Protein AF-A0A529GFY6-F1 (afdb_monomer_lite)

pLDDT: mean 94.03, std 6.91, range [67.94, 98.44]

Sequence (84 aa):
MPSTKQACDALVRRVGYDPGRTKEVARALTEADMLPSGSPGVSPQLTPQDVATLMLGVALDVPLRAVADTVSEYRALRRGGVPE

Secondary structure (DSSP, 8-state):
--BHHHHHHHHHHHH---HHHHHHHHHHHHHTTSSPPPBTTBPPBPPHHHHHHHHHHHH--S-GGGHHHHHHHHHHPPPTT---

Foldseek 3Di:
DDFLVRLLVCCCVPVVFDSVLLVLLSVLCVVVVNAPDADVVGTDDDDPVSSVLSNQLRPDPDPSNCSNVVSVVVVPDDDPPDDD

Radius of gyration: 13.48 Å; chains: 1; bounding box: 40×26×40 Å

Structure (mmCIF, N/CA/C/O backbone):
data_AF-A0A529GFY6-F1
#
_entry.id   AF-A0A529GFY6-F1
#
loop_
_atom_site.group_PDB
_atom_site.id
_atom_site.type_symbol
_atom_site.label_atom_id
_atom_site.label_alt_id
_atom_site.label_comp_id
_atom_site.label_asym_id
_atom_site.label_entity_id
_atom_site.label_seq_id
_atom_site.pdbx_PDB_ins_code
_atom_site.Cartn_x
_atom_site.Cartn_y
_atom_site.Cartn_z
_atom_site.occupancy
_atom_site.B_iso_or_equiv
_atom_site.auth_seq_id
_atom_site.auth_comp_id
_atom_site.auth_asym_id
_atom_site.auth_atom_id
_atom_site.pdbx_PDB_model_num
ATOM 1 N N . MET A 1 1 ? 3.528 14.070 8.554 1.00 81.12 1 MET A N 1
ATOM 2 C CA . MET A 1 1 ? 3.474 12.877 7.685 1.00 81.12 1 MET A CA 1
ATOM 3 C C . MET A 1 1 ? 2.145 12.161 7.898 1.00 81.12 1 MET A C 1
ATOM 5 O O . MET A 1 1 ? 1.648 12.253 9.017 1.00 81.12 1 MET A O 1
ATOM 9 N N . PRO A 1 2 ? 1.522 11.544 6.876 1.00 94.19 2 PRO A N 1
ATOM 10 C CA . PRO A 1 2 ? 0.209 10.919 7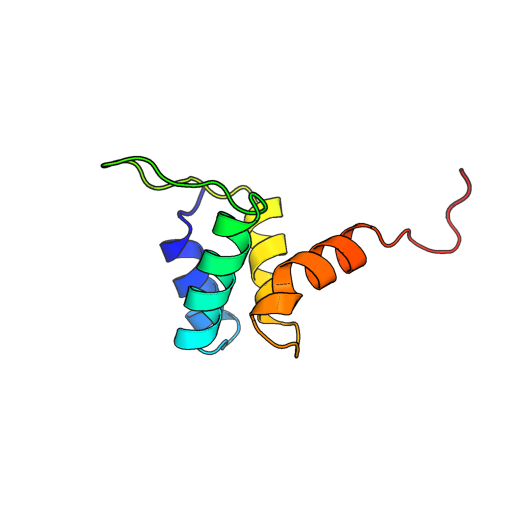.033 1.00 94.19 2 PRO A CA 1
ATOM 11 C C . PRO A 1 2 ? 0.291 9.627 7.850 1.00 94.19 2 PRO A C 1
ATOM 13 O O . PRO A 1 2 ? 1.312 8.943 7.837 1.00 94.19 2 PRO A O 1
ATOM 16 N N . SER A 1 3 ? -0.798 9.263 8.522 1.00 95.44 3 SER A N 1
ATOM 17 C CA . SER A 1 3 ? -0.964 7.902 9.036 1.00 95.44 3 SER A CA 1
ATOM 18 C C . SER A 1 3 ? -1.293 6.912 7.920 1.00 95.44 3 SER A C 1
ATOM 20 O O . SER A 1 3 ? -1.740 7.312 6.841 1.00 95.44 3 SER A O 1
ATOM 22 N N . THR A 1 4 ? -1.159 5.608 8.187 1.00 95.44 4 THR A N 1
ATOM 23 C CA . THR A 1 4 ? -1.557 4.555 7.234 1.00 95.44 4 THR A CA 1
ATOM 24 C C . THR A 1 4 ? -3.002 4.715 6.773 1.00 95.44 4 THR A C 1
ATOM 26 O O . THR A 1 4 ? -3.278 4.642 5.578 1.00 95.44 4 THR A O 1
ATOM 29 N N . LYS A 1 5 ? -3.922 5.037 7.694 1.00 95.19 5 LYS A N 1
ATOM 30 C CA . LYS A 1 5 ? -5.325 5.310 7.358 1.00 95.19 5 LYS A CA 1
ATOM 31 C C . LYS A 1 5 ? -5.462 6.511 6.420 1.00 95.19 5 LYS A C 1
ATOM 33 O O . LYS A 1 5 ? -6.110 6.401 5.388 1.00 95.19 5 LYS A O 1
ATOM 38 N N . GLN A 1 6 ? -4.820 7.635 6.746 1.00 97.25 6 GLN A N 1
ATOM 39 C CA . GLN A 1 6 ? -4.882 8.840 5.911 1.00 97.25 6 GLN A CA 1
ATOM 40 C C . GLN A 1 6 ? -4.312 8.601 4.508 1.00 97.25 6 GLN A C 1
ATOM 42 O O . GLN A 1 6 ? -4.837 9.147 3.538 1.00 97.25 6 GLN A O 1
ATOM 47 N N . ALA A 1 7 ? -3.258 7.790 4.388 1.00 97.50 7 ALA A N 1
ATOM 48 C CA . ALA A 1 7 ? -2.702 7.406 3.097 1.00 97.50 7 ALA A CA 1
ATOM 49 C C . ALA A 1 7 ? -3.660 6.502 2.305 1.00 97.50 7 ALA A C 1
ATOM 51 O O . ALA A 1 7 ? -3.903 6.784 1.133 1.00 97.50 7 ALA A O 1
ATOM 52 N N . CYS A 1 8 ? -4.265 5.490 2.939 1.00 97.75 8 CYS A N 1
ATOM 53 C CA . CYS A 1 8 ? -5.285 4.646 2.307 1.00 97.75 8 CYS A CA 1
ATOM 54 C C . CYS A 1 8 ? -6.464 5.486 1.791 1.00 97.75 8 CYS A C 1
ATOM 56 O O . CYS A 1 8 ? -6.805 5.412 0.612 1.00 97.75 8 CYS A O 1
ATOM 58 N N . ASP A 1 9 ? -7.026 6.352 2.641 1.00 98.19 9 ASP A N 1
ATOM 59 C CA . ASP A 1 9 ? -8.146 7.231 2.286 1.00 98.19 9 ASP A CA 1
ATOM 60 C C . ASP A 1 9 ? -7.775 8.172 1.124 1.00 98.19 9 ASP A C 1
ATOM 62 O O . ASP A 1 9 ? -8.580 8.440 0.228 1.00 98.19 9 ASP A O 1
ATOM 66 N N . ALA A 1 10 ? -6.535 8.675 1.108 1.00 98.12 10 ALA A N 1
ATOM 67 C CA . ALA A 1 10 ? -6.044 9.518 0.026 1.00 98.12 10 ALA A CA 1
ATOM 68 C C . ALA A 1 10 ? -5.892 8.751 -1.295 1.00 98.12 10 ALA A C 1
ATOM 70 O O . ALA A 1 10 ? -6.255 9.308 -2.330 1.00 98.12 10 ALA A O 1
ATOM 71 N N . LEU A 1 11 ? -5.389 7.513 -1.272 1.00 98.06 11 LEU A N 1
ATOM 72 C CA . LEU A 1 11 ? -5.245 6.674 -2.466 1.00 98.06 11 LEU A CA 1
ATOM 73 C C . LEU A 1 11 ? -6.608 6.296 -3.051 1.00 98.06 11 LEU A C 1
ATOM 75 O O . LEU A 1 11 ? -6.823 6.467 -4.249 1.00 98.06 11 LEU A O 1
ATOM 79 N N . VAL A 1 12 ? -7.562 5.903 -2.207 1.00 98.31 12 VAL A N 1
ATOM 80 C CA . VAL A 1 12 ? -8.948 5.648 -2.623 1.00 98.31 12 VAL A CA 1
ATOM 81 C C . VAL A 1 12 ? -9.545 6.896 -3.273 1.00 98.31 12 VAL A C 1
ATOM 83 O O . VAL A 1 12 ? -10.020 6.847 -4.403 1.00 98.31 12 VAL A O 1
ATOM 86 N N . ARG A 1 13 ? -9.468 8.051 -2.601 1.00 98.31 13 ARG A N 1
ATOM 87 C CA . ARG A 1 13 ? -10.100 9.289 -3.081 1.00 98.31 13 ARG A CA 1
ATOM 88 C C . ARG A 1 13 ? -9.442 9.877 -4.333 1.00 98.31 13 ARG A C 1
ATOM 90 O O . ARG A 1 13 ? -10.136 10.493 -5.133 1.00 98.31 13 ARG A O 1
ATOM 97 N N . ARG A 1 14 ? -8.112 9.802 -4.456 1.00 97.75 14 ARG A N 1
ATOM 98 C CA . ARG A 1 14 ? -7.360 10.517 -5.507 1.00 97.75 14 ARG A CA 1
ATOM 99 C C . ARG A 1 14 ? -6.949 9.638 -6.678 1.00 97.75 14 ARG A C 1
ATOM 101 O O . ARG A 1 14 ? -6.814 10.161 -7.775 1.00 97.75 14 ARG A O 1
ATOM 108 N N . VAL A 1 15 ? -6.720 8.349 -6.442 1.00 97.12 15 VAL A N 1
ATOM 109 C CA . VAL A 1 15 ? -6.298 7.389 -7.475 1.00 97.12 15 VAL A CA 1
ATOM 110 C C . VAL A 1 15 ? -7.467 6.506 -7.910 1.00 97.12 15 VAL A C 1
ATOM 112 O O . VAL A 1 15 ? -7.486 6.041 -9.042 1.00 97.12 15 VAL A O 1
ATOM 115 N N . GLY A 1 16 ? -8.467 6.315 -7.042 1.00 97.56 16 GLY A N 1
ATOM 116 C CA . GLY A 1 16 ? -9.641 5.493 -7.340 1.00 97.56 16 GLY A CA 1
ATOM 117 C C . GLY A 1 16 ? -9.449 4.011 -7.023 1.00 97.56 16 GLY A C 1
ATOM 118 O O . GLY A 1 16 ? -10.134 3.174 -7.602 1.00 97.56 16 GLY A O 1
ATOM 119 N N . TYR A 1 17 ? -8.514 3.665 -6.133 1.00 97.62 17 TYR A N 1
ATOM 120 C CA . TYR A 1 17 ? -8.326 2.278 -5.708 1.00 97.62 17 TYR A CA 1
ATOM 121 C C . TYR A 1 17 ? -9.503 1.748 -4.890 1.00 97.62 17 TYR A C 1
ATOM 123 O O . TYR A 1 17 ? -10.172 2.493 -4.171 1.00 97.62 17 TYR A O 1
ATOM 131 N N . ASP A 1 18 ? -9.709 0.430 -4.968 1.00 97.44 18 ASP A N 1
ATOM 132 C CA . ASP A 1 18 ? -10.707 -0.263 -4.161 1.00 97.44 18 ASP A CA 1
ATOM 133 C C . ASP A 1 18 ? -10.392 -0.109 -2.655 1.00 97.44 18 ASP A C 1
ATOM 135 O O . ASP A 1 18 ? -9.266 -0.413 -2.231 1.00 97.44 18 ASP A O 1
ATOM 139 N N . PRO A 1 19 ? -11.349 0.341 -1.819 1.00 97.81 19 PRO A N 1
ATOM 140 C CA . PRO A 1 19 ? -11.114 0.553 -0.392 1.00 97.81 19 PRO A CA 1
ATOM 141 C C . PRO A 1 19 ? -10.740 -0.724 0.366 1.00 97.81 19 PRO A C 1
ATOM 143 O O . PRO A 1 19 ? -9.873 -0.685 1.243 1.00 97.81 19 PRO A O 1
ATOM 146 N N . GLY A 1 20 ? -11.382 -1.850 0.035 1.00 97.38 20 GLY A N 1
ATOM 147 C CA . GLY A 1 20 ? -11.152 -3.132 0.699 1.00 97.38 20 GLY A CA 1
ATOM 148 C C . GLY A 1 20 ? -9.738 -3.634 0.437 1.00 97.38 20 GLY A C 1
ATOM 149 O O . GLY A 1 20 ? -8.970 -3.858 1.371 1.00 97.38 20 GLY A O 1
ATOM 150 N N . ARG A 1 21 ? -9.355 -3.709 -0.838 1.00 97.44 21 ARG A N 1
ATOM 151 C CA . ARG A 1 21 ? -8.014 -4.099 -1.272 1.00 97.44 21 ARG A CA 1
ATOM 152 C C . ARG A 1 21 ? -6.946 -3.165 -0.717 1.00 97.44 21 ARG A C 1
ATOM 154 O O . ARG A 1 21 ? -5.937 -3.654 -0.224 1.00 97.44 21 ARG A O 1
ATOM 161 N N . THR A 1 22 ? -7.170 -1.849 -0.736 1.00 98.25 22 THR A N 1
ATOM 162 C CA . THR A 1 22 ? -6.207 -0.869 -0.200 1.00 98.25 22 THR A CA 1
ATOM 163 C C . THR A 1 22 ? -5.901 -1.134 1.275 1.00 98.25 22 THR A C 1
ATOM 165 O O . THR A 1 22 ? -4.737 -1.171 1.673 1.00 98.25 22 THR A O 1
ATOM 168 N N . LYS A 1 23 ? -6.940 -1.373 2.084 1.00 97.94 23 LYS A N 1
ATOM 169 C CA . LYS A 1 23 ? -6.796 -1.695 3.507 1.00 97.94 23 LYS A CA 1
ATOM 170 C C . LYS A 1 23 ? -6.055 -3.017 3.724 1.00 97.94 23 LYS A C 1
ATOM 172 O O . LYS A 1 23 ? -5.153 -3.075 4.557 1.00 97.94 23 LYS A O 1
ATOM 177 N N . GLU A 1 24 ? -6.430 -4.064 2.993 1.00 98.25 24 GLU A N 1
ATOM 178 C CA . GLU A 1 24 ? -5.814 -5.386 3.148 1.00 98.25 24 GLU A CA 1
ATOM 179 C C . GLU A 1 24 ? -4.350 -5.398 2.701 1.00 98.25 24 GLU A C 1
ATOM 181 O O . GLU A 1 24 ? -3.512 -5.990 3.376 1.00 98.25 24 GLU A O 1
ATOM 186 N N . VAL A 1 25 ? -4.013 -4.683 1.627 1.00 98.44 25 VAL A N 1
ATOM 187 C CA . VAL A 1 25 ? -2.622 -4.490 1.199 1.00 98.44 25 VAL A CA 1
ATOM 188 C C . VAL A 1 25 ? -1.822 -3.728 2.251 1.00 98.44 25 VAL A C 1
ATOM 190 O O . VAL A 1 25 ? -0.711 -4.139 2.571 1.00 98.44 25 VAL A O 1
ATOM 193 N N . ALA A 1 26 ? -2.373 -2.655 2.828 1.00 97.94 26 ALA A N 1
ATOM 194 C CA . ALA A 1 26 ? -1.686 -1.921 3.889 1.00 97.94 26 ALA A CA 1
ATOM 195 C C . ALA A 1 26 ? -1.368 -2.831 5.084 1.00 97.94 26 ALA A C 1
ATOM 197 O O . ALA A 1 26 ? -0.256 -2.799 5.600 1.00 97.94 26 ALA A O 1
ATOM 198 N N . ARG A 1 27 ? -2.322 -3.687 5.474 1.00 97.50 27 ARG A N 1
ATOM 199 C CA . ARG A 1 27 ? -2.124 -4.693 6.523 1.00 97.50 27 ARG A CA 1
ATOM 200 C C . ARG A 1 27 ? -1.031 -5.697 6.151 1.00 97.50 27 ARG A C 1
ATOM 202 O O . ARG A 1 27 ? -0.119 -5.889 6.946 1.00 97.50 27 ARG A O 1
ATOM 209 N N . ALA A 1 28 ? -1.086 -6.278 4.953 1.00 98.12 28 ALA A N 1
ATOM 210 C CA . ALA A 1 28 ? -0.095 -7.251 4.490 1.00 98.12 28 ALA A CA 1
ATOM 211 C C . ALA A 1 28 ? 1.327 -6.665 4.443 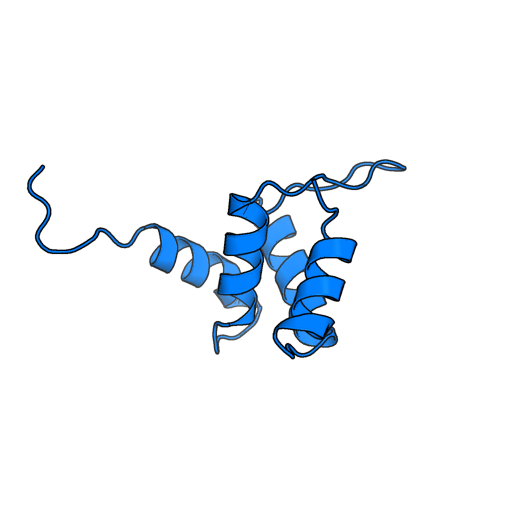1.00 98.12 28 ALA A C 1
ATOM 213 O O . ALA A 1 28 ? 2.284 -7.323 4.837 1.00 98.12 28 ALA A O 1
ATOM 214 N N . LEU A 1 29 ? 1.473 -5.409 4.011 1.00 98.12 29 LEU A N 1
ATOM 215 C CA . LEU A 1 29 ? 2.767 -4.727 3.995 1.00 98.12 29 LEU A CA 1
ATOM 216 C C . LEU A 1 29 ? 3.271 -4.381 5.405 1.00 98.12 29 LEU A C 1
ATOM 218 O O . LEU A 1 29 ? 4.474 -4.427 5.637 1.00 98.12 29 LEU A O 1
ATOM 222 N N . THR A 1 30 ? 2.386 -4.052 6.351 1.00 97.19 30 THR A N 1
ATOM 223 C CA . THR A 1 30 ? 2.765 -3.870 7.763 1.00 97.19 30 THR A CA 1
ATOM 224 C C . THR A 1 30 ? 3.192 -5.189 8.410 1.00 97.19 30 THR A C 1
ATOM 226 O O . THR A 1 30 ? 4.197 -5.216 9.106 1.00 97.19 30 THR A O 1
ATOM 229 N N . GLU A 1 31 ? 2.475 -6.287 8.157 1.00 96.88 31 GLU A N 1
ATOM 230 C CA . GLU A 1 31 ? 2.832 -7.631 8.649 1.00 96.88 31 GLU A CA 1
ATOM 231 C C . GLU A 1 31 ? 4.183 -8.122 8.097 1.00 96.88 31 GLU A C 1
ATOM 233 O O . GLU A 1 31 ? 4.853 -8.921 8.743 1.00 96.88 31 GLU A O 1
ATOM 238 N N . ALA A 1 32 ? 4.592 -7.622 6.928 1.00 97.50 32 ALA A N 1
ATOM 239 C CA . ALA A 1 32 ? 5.889 -7.887 6.308 1.00 97.50 32 ALA A CA 1
ATOM 240 C C . ALA A 1 32 ? 6.981 -6.857 6.676 1.00 97.50 32 ALA A C 1
ATOM 242 O O . ALA A 1 32 ? 8.003 -6.792 5.993 1.00 97.50 32 ALA A O 1
ATOM 243 N N . ASP A 1 33 ? 6.750 -6.006 7.683 1.00 96.44 33 ASP A N 1
ATOM 244 C CA . ASP A 1 33 ? 7.655 -4.928 8.121 1.00 96.44 33 ASP A CA 1
ATOM 245 C C . ASP A 1 33 ? 8.034 -3.908 7.019 1.00 96.44 33 ASP A C 1
ATOM 247 O O . ASP A 1 33 ? 8.994 -3.146 7.145 1.00 96.44 33 ASP A O 1
ATOM 251 N N . MET A 1 34 ? 7.261 -3.841 5.927 1.00 97.19 34 MET A N 1
ATOM 252 C CA . MET A 1 34 ? 7.466 -2.890 4.823 1.00 97.19 34 MET A CA 1
ATOM 253 C C . MET A 1 34 ? 6.776 -1.545 5.051 1.00 97.19 34 MET A C 1
ATOM 255 O O . MET A 1 34 ? 7.112 -0.560 4.391 1.00 97.19 34 MET A O 1
ATOM 259 N N . LEU A 1 35 ? 5.796 -1.503 5.954 1.00 97.06 35 LEU A N 1
ATOM 260 C CA . LEU A 1 35 ? 5.175 -0.282 6.455 1.00 97.06 35 LEU A CA 1
ATOM 261 C C . LEU A 1 35 ? 5.291 -0.251 7.980 1.00 97.06 35 LEU A C 1
ATOM 263 O O . LEU A 1 35 ? 5.116 -1.289 8.617 1.00 97.06 35 LEU A O 1
ATOM 267 N N . PRO A 1 36 ? 5.509 0.925 8.590 1.00 95.31 36 PRO A N 1
ATOM 268 C CA . PRO A 1 36 ? 5.639 1.024 10.033 1.00 95.31 36 PRO A CA 1
ATOM 269 C C . PRO A 1 36 ? 4.348 0.610 10.745 1.00 95.31 36 PRO A C 1
ATOM 271 O O . PRO A 1 36 ? 3.244 1.056 10.414 1.00 95.31 36 PRO A O 1
ATOM 274 N N . SER A 1 37 ? 4.519 -0.208 11.777 1.00 91.88 37 SER A N 1
ATOM 275 C CA . SER A 1 37 ? 3.465 -0.595 12.709 1.00 91.88 37 SER A CA 1
ATOM 276 C C . SER A 1 37 ? 3.172 0.533 13.697 1.00 91.88 37 SER A C 1
ATOM 278 O O . SER A 1 37 ? 4.076 1.209 14.190 1.00 91.88 37 SER A O 1
ATOM 280 N N . GLY A 1 38 ? 1.891 0.746 13.997 1.00 85.94 38 GLY A N 1
ATOM 281 C CA . GLY A 1 38 ? 1.480 1.635 15.083 1.00 85.94 38 GLY A CA 1
ATOM 282 C C . GLY A 1 38 ? 1.756 1.047 16.464 1.00 85.94 38 GLY A C 1
ATOM 283 O O . GLY A 1 38 ? 2.101 -0.123 16.612 1.00 85.94 38 GLY A O 1
ATOM 284 N N . SER A 1 39 ? 1.525 1.854 17.491 1.00 82.81 39 SER A N 1
ATOM 285 C CA . SER A 1 39 ? 1.504 1.422 18.894 1.00 82.81 39 SER A CA 1
ATOM 286 C C . SER A 1 39 ? 0.135 1.744 19.501 1.00 82.81 39 SER A C 1
ATOM 288 O O . SER A 1 39 ? -0.594 2.573 18.948 1.00 82.81 39 SER A O 1
ATOM 290 N N . PRO A 1 40 ? -0.259 1.141 20.636 1.00 83.25 40 PRO A N 1
ATOM 291 C CA . PRO A 1 40 ? -1.499 1.515 21.312 1.00 83.25 40 PRO A CA 1
ATOM 292 C C . PRO A 1 40 ? -1.583 3.035 21.537 1.00 83.25 40 PRO A C 1
ATOM 294 O O . PRO A 1 40 ? -0.705 3.629 22.157 1.00 83.25 40 PRO A O 1
ATOM 297 N N . GLY A 1 41 ? -2.616 3.675 20.981 1.00 84.75 41 GLY A N 1
ATOM 298 C CA . GLY A 1 41 ? -2.823 5.129 21.059 1.00 84.75 41 GLY A CA 1
ATOM 299 C C . GLY A 1 41 ? -1.952 5.985 20.128 1.00 84.75 41 GLY A C 1
ATOM 300 O O . GLY A 1 41 ? -2.167 7.193 20.055 1.00 84.75 41 GLY A O 1
ATOM 301 N N . VAL A 1 42 ? -1.019 5.393 19.374 1.00 86.75 42 VAL A N 1
ATOM 302 C CA . VAL A 1 42 ? -0.102 6.109 18.475 1.00 86.75 42 VAL A CA 1
ATOM 303 C C . VAL A 1 42 ? -0.201 5.537 17.064 1.00 86.75 42 VAL A C 1
ATOM 305 O O . VAL A 1 42 ? 0.226 4.418 16.782 1.00 86.75 42 VAL A O 1
ATOM 308 N N . SER A 1 43 ? -0.761 6.328 16.147 1.00 86.06 43 SER A N 1
ATOM 309 C CA . SER A 1 43 ? -0.762 5.965 14.727 1.00 86.06 43 SER A CA 1
ATOM 310 C C . SER A 1 43 ? 0.658 6.036 14.156 1.00 86.06 43 SER A C 1
ATOM 312 O O . SER A 1 43 ? 1.368 7.002 14.448 1.00 86.06 43 SER A O 1
ATOM 314 N N . PRO A 1 44 ? 1.062 5.077 13.307 1.00 89.69 44 PRO A N 1
ATOM 315 C CA . PRO A 1 44 ? 2.351 5.148 12.638 1.00 89.69 44 PRO A CA 1
ATOM 316 C C . PRO A 1 44 ? 2.361 6.332 11.669 1.00 89.69 44 PRO A C 1
ATOM 318 O O . PRO A 1 44 ? 1.324 6.688 11.101 1.00 89.69 44 PRO A O 1
ATOM 321 N N . GLN A 1 45 ? 3.528 6.945 11.484 1.00 94.00 45 GLN A N 1
ATOM 322 C CA . GLN A 1 45 ? 3.724 8.022 10.518 1.00 94.00 45 GLN A CA 1
ATOM 323 C C . GLN A 1 45 ? 4.434 7.474 9.283 1.00 94.00 45 GLN A C 1
ATOM 325 O O . GLN A 1 45 ? 5.536 6.949 9.396 1.00 94.00 45 GLN A O 1
ATOM 330 N N . LEU A 1 46 ? 3.818 7.630 8.112 1.00 96.38 46 LEU A N 1
ATOM 331 C CA . LEU A 1 46 ? 4.356 7.144 6.844 1.00 96.38 46 LEU A CA 1
ATOM 332 C C . LEU A 1 46 ? 5.264 8.172 6.179 1.00 96.38 46 LEU A C 1
ATOM 334 O O . LEU A 1 46 ? 4.847 9.300 5.904 1.00 96.38 46 LEU A O 1
ATOM 338 N N . THR A 1 47 ? 6.492 7.771 5.871 1.00 97.12 47 THR A N 1
ATOM 339 C CA . THR A 1 47 ? 7.390 8.535 5.004 1.00 97.12 47 THR A CA 1
ATOM 340 C C . THR A 1 47 ? 6.825 8.617 3.583 1.00 97.12 47 THR A C 1
ATOM 342 O O . THR A 1 47 ? 5.963 7.819 3.203 1.00 97.12 47 THR A O 1
ATOM 345 N N . PRO A 1 48 ? 7.307 9.550 2.739 1.00 96.25 48 PRO A N 1
ATOM 346 C CA . PRO A 1 48 ? 6.962 9.537 1.319 1.00 96.25 48 PRO A CA 1
ATOM 347 C C . PRO A 1 48 ? 7.268 8.192 0.646 1.00 96.25 48 PRO A C 1
ATOM 349 O O . PRO A 1 48 ? 6.506 7.748 -0.212 1.00 96.25 48 PRO A O 1
ATOM 352 N N . GLN A 1 49 ? 8.344 7.522 1.073 1.00 96.00 49 GLN A N 1
ATOM 353 C CA . GLN A 1 49 ? 8.714 6.206 0.568 1.00 96.00 49 GLN A CA 1
ATOM 354 C C . GLN A 1 49 ? 7.693 5.139 0.972 1.00 96.00 49 GLN A C 1
ATOM 356 O O . GLN A 1 49 ? 7.337 4.310 0.142 1.00 96.00 49 GLN A O 1
ATOM 361 N N . ASP A 1 50 ? 7.169 5.189 2.196 1.00 97.69 50 ASP A N 1
ATOM 362 C CA . ASP A 1 50 ? 6.138 4.254 2.660 1.00 97.69 50 ASP A CA 1
ATOM 363 C C . ASP A 1 50 ? 4.825 4.440 1.892 1.00 97.69 50 ASP A C 1
ATOM 365 O O . ASP A 1 50 ? 4.180 3.469 1.500 1.00 97.69 50 ASP A O 1
ATOM 369 N N . VAL A 1 51 ? 4.445 5.690 1.604 1.00 97.62 51 VAL 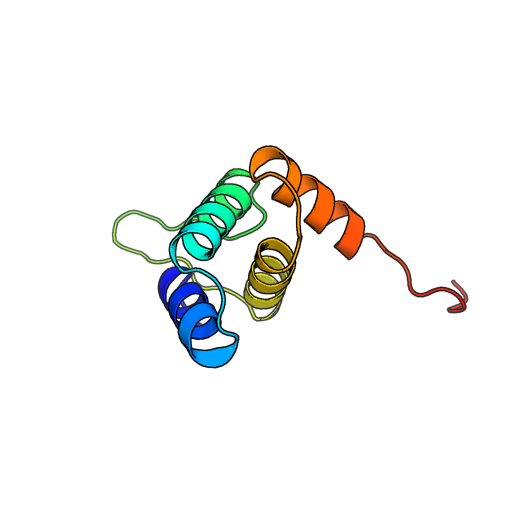A N 1
ATOM 370 C CA . VAL A 1 51 ? 3.271 5.975 0.763 1.00 97.62 51 VAL A CA 1
ATOM 371 C C . VAL A 1 51 ? 3.472 5.427 -0.653 1.00 97.62 51 VAL A C 1
ATOM 373 O O . VAL A 1 51 ? 2.541 4.852 -1.214 1.00 97.62 51 VAL A O 1
ATOM 376 N N . ALA A 1 52 ? 4.676 5.555 -1.220 1.00 97.12 52 ALA A N 1
ATOM 377 C CA . ALA A 1 52 ? 5.000 4.975 -2.522 1.00 97.12 52 ALA A CA 1
ATOM 378 C C . ALA A 1 52 ? 4.970 3.435 -2.498 1.00 97.12 52 ALA A C 1
ATOM 380 O O . ALA A 1 52 ? 4.427 2.830 -3.419 1.00 97.12 52 ALA A O 1
ATOM 381 N N . THR A 1 53 ? 5.488 2.804 -1.439 1.00 98.00 53 THR A N 1
ATOM 382 C CA . THR A 1 53 ? 5.415 1.348 -1.222 1.00 98.00 53 THR A CA 1
ATOM 383 C C . THR A 1 53 ? 3.963 0.873 -1.167 1.00 98.00 53 THR A C 1
ATOM 385 O O . THR A 1 53 ? 3.604 -0.077 -1.860 1.00 98.00 53 THR A O 1
ATOM 388 N N . LEU A 1 54 ? 3.105 1.563 -0.407 1.00 98.12 54 LEU A N 1
ATOM 389 C CA . LEU A 1 54 ? 1.675 1.263 -0.341 1.00 98.12 54 LEU A CA 1
ATOM 390 C C . LEU A 1 54 ? 1.001 1.428 -1.709 1.00 98.12 54 LEU A C 1
ATOM 392 O O . LEU A 1 54 ? 0.266 0.545 -2.140 1.00 98.12 54 LEU A O 1
ATOM 396 N N . MET A 1 55 ? 1.264 2.535 -2.408 1.00 98.06 55 MET A N 1
ATOM 397 C CA . MET A 1 55 ? 0.706 2.793 -3.737 1.00 98.06 55 MET A CA 1
ATOM 398 C C . MET A 1 55 ? 1.086 1.691 -4.730 1.00 98.06 55 MET A C 1
ATOM 400 O O . MET A 1 55 ? 0.210 1.167 -5.414 1.00 98.06 55 MET A O 1
ATOM 404 N N . LEU A 1 56 ? 2.368 1.314 -4.769 1.00 98.00 56 LEU A N 1
ATOM 405 C CA . LEU A 1 56 ? 2.859 0.218 -5.596 1.00 98.00 56 LEU A CA 1
ATOM 406 C C . LEU A 1 56 ? 2.145 -1.086 -5.237 1.00 98.00 56 LEU A C 1
ATOM 408 O O . LEU A 1 56 ? 1.572 -1.710 -6.120 1.00 98.00 56 LEU A O 1
ATOM 412 N N . GLY A 1 57 ? 2.103 -1.456 -3.954 1.00 98.19 57 GLY A N 1
ATOM 413 C CA . GLY A 1 57 ? 1.459 -2.690 -3.503 1.00 98.19 57 GLY A CA 1
ATOM 414 C C . GLY A 1 57 ? -0.009 -2.806 -3.920 1.00 98.19 57 GLY A C 1
ATOM 415 O O . GLY A 1 57 ? -0.452 -3.882 -4.313 1.00 98.19 57 GLY A O 1
ATOM 416 N N . VAL A 1 58 ? -0.766 -1.704 -3.874 1.00 98.06 58 VAL A N 1
ATOM 417 C CA . VAL A 1 58 ? -2.186 -1.700 -4.270 1.00 98.06 58 VAL A CA 1
ATOM 418 C C . VAL A 1 58 ? -2.355 -1.776 -5.789 1.00 98.06 58 VAL A C 1
ATOM 420 O O . VAL A 1 58 ? -3.308 -2.396 -6.258 1.00 98.06 58 VAL A O 1
ATOM 423 N N . ALA A 1 59 ? -1.430 -1.183 -6.548 1.00 97.69 59 ALA A N 1
ATOM 424 C CA . ALA A 1 59 ? -1.445 -1.192 -8.009 1.00 97.69 59 ALA A CA 1
ATOM 425 C C . ALA A 1 59 ? -1.153 -2.574 -8.621 1.00 97.69 59 ALA A C 1
ATOM 427 O O . ALA A 1 59 ? -1.506 -2.810 -9.775 1.00 97.69 59 ALA A O 1
ATOM 428 N N . LEU A 1 60 ? -0.496 -3.471 -7.880 1.00 96.38 60 LEU A N 1
ATOM 429 C CA . LEU A 1 60 ? -0.144 -4.803 -8.368 1.00 96.38 60 LEU A CA 1
ATOM 430 C C . LEU A 1 60 ? -1.384 -5.694 -8.499 1.00 96.38 60 LEU A C 1
ATOM 432 O O . LEU A 1 60 ? -2.140 -5.877 -7.540 1.00 96.38 60 LEU A O 1
ATOM 436 N N . ASP A 1 61 ? -1.536 -6.334 -9.657 1.00 94.25 61 ASP A N 1
ATOM 437 C CA . ASP A 1 61 ? -2.550 -7.366 -9.893 1.00 94.25 61 ASP A CA 1
ATOM 438 C C . ASP A 1 61 ? -2.027 -8.754 -9.491 1.00 94.25 61 ASP A C 1
ATOM 440 O O . ASP A 1 61 ? -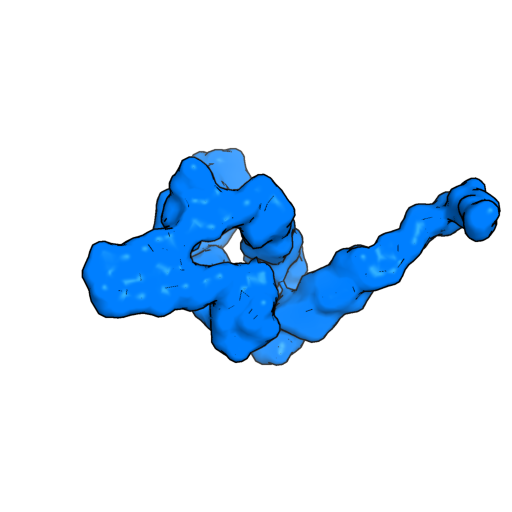1.806 -9.646 -10.307 1.00 94.25 61 ASP A O 1
ATOM 444 N N . VAL A 1 62 ? -1.750 -8.909 -8.195 1.00 97.3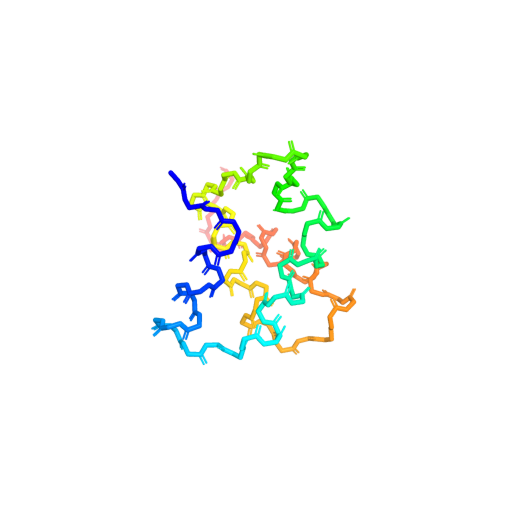8 62 VAL A N 1
ATOM 445 C CA . VAL A 1 62 ? -1.304 -10.175 -7.599 1.00 97.38 62 VAL A CA 1
ATOM 446 C C . VAL A 1 62 ? -2.197 -10.567 -6.420 1.00 97.38 62 VAL A C 1
ATOM 448 O O . VAL A 1 62 ? -2.881 -9.715 -5.835 1.00 97.38 62 VAL A O 1
ATOM 451 N N . PRO A 1 63 ? -2.233 -11.852 -6.029 1.00 97.75 63 PRO A N 1
ATOM 452 C CA . PRO A 1 63 ? -2.936 -12.253 -4.819 1.00 97.75 63 PRO A CA 1
ATOM 453 C C . PRO A 1 63 ? -2.309 -11.631 -3.565 1.00 97.75 63 PRO A C 1
ATOM 455 O O . PRO A 1 63 ? -1.091 -11.500 -3.495 1.00 97.75 63 PRO A O 1
ATOM 458 N N . LEU A 1 64 ? -3.118 -11.336 -2.539 1.00 97.38 64 LEU A N 1
ATOM 459 C CA . LEU A 1 64 ? -2.675 -10.610 -1.334 1.00 97.38 64 LEU A CA 1
ATOM 460 C C . LEU A 1 64 ? -1.411 -11.201 -0.681 1.00 97.38 64 LEU A C 1
ATOM 462 O O . LEU A 1 64 ? -0.502 -10.467 -0.313 1.00 97.38 64 LEU A O 1
ATOM 466 N N . ARG A 1 65 ? -1.332 -12.534 -0.612 1.00 97.00 65 ARG A N 1
ATOM 467 C CA . ARG A 1 65 ? -0.194 -13.288 -0.057 1.00 97.00 65 ARG A CA 1
ATOM 468 C C . ARG A 1 65 ? 1.146 -13.062 -0.775 1.00 97.00 65 ARG A C 1
ATOM 470 O O . ARG A 1 65 ? 2.170 -13.380 -0.201 1.00 97.00 65 ARG A O 1
ATOM 477 N N . ALA A 1 66 ? 1.127 -12.572 -2.016 1.00 98.06 66 ALA A N 1
ATOM 478 C CA . ALA A 1 66 ? 2.317 -12.329 -2.833 1.00 98.06 66 ALA A CA 1
ATOM 479 C C . ALA A 1 66 ? 2.688 -10.839 -2.918 1.00 98.06 66 ALA A C 1
ATOM 481 O O . ALA A 1 66 ? 3.725 -10.496 -3.473 1.00 98.06 66 ALA A O 1
ATOM 482 N N . VAL A 1 67 ? 1.853 -9.938 -2.384 1.00 98.38 67 VAL A N 1
ATOM 483 C CA . VAL A 1 67 ? 2.033 -8.487 -2.548 1.00 98.38 67 VAL A CA 1
ATOM 484 C C . VAL A 1 67 ? 3.372 -8.011 -1.988 1.00 98.38 67 VAL A C 1
ATOM 486 O O . VAL A 1 67 ? 4.057 -7.245 -2.658 1.00 98.38 67 VAL A O 1
ATOM 489 N N . ALA A 1 68 ? 3.753 -8.459 -0.788 1.00 98.06 68 ALA A N 1
ATOM 490 C CA . ALA A 1 68 ? 5.008 -8.048 -0.163 1.00 98.06 68 ALA A CA 1
ATOM 491 C C . ALA A 1 68 ? 6.220 -8.467 -1.012 1.00 98.06 68 ALA A C 1
ATOM 493 O O . ALA A 1 68 ? 7.037 -7.619 -1.373 1.00 98.06 68 ALA A O 1
ATOM 494 N N . ASP A 1 69 ? 6.285 -9.738 -1.413 1.00 98.19 69 ASP A N 1
ATOM 495 C CA . ASP A 1 69 ? 7.374 -10.265 -2.243 1.00 98.19 69 ASP A CA 1
ATOM 496 C C . ASP A 1 69 ? 7.481 -9.504 -3.570 1.00 98.19 69 ASP A C 1
ATOM 498 O O . ASP A 1 69 ? 8.548 -8.998 -3.911 1.00 98.19 69 ASP A O 1
ATOM 502 N N . THR A 1 70 ? 6.362 -9.305 -4.272 1.00 98.12 70 THR A N 1
ATOM 503 C CA . THR A 1 70 ? 6.355 -8.570 -5.545 1.00 98.12 70 THR A CA 1
ATOM 504 C C . THR A 1 70 ? 6.751 -7.098 -5.375 1.00 98.12 70 THR A C 1
ATOM 506 O O . THR A 1 70 ? 7.457 -6.548 -6.220 1.00 98.12 70 THR A O 1
ATOM 509 N N . VAL A 1 71 ? 6.350 -6.435 -4.284 1.00 98.00 71 VAL A N 1
ATOM 510 C CA . VAL A 1 71 ? 6.813 -5.070 -3.971 1.00 98.00 71 VAL A CA 1
ATOM 511 C C . VAL A 1 71 ? 8.325 -5.046 -3.748 1.00 98.00 71 VAL A C 1
ATOM 513 O O . VAL A 1 71 ? 8.999 -4.147 -4.257 1.00 98.00 71 VAL A O 1
ATOM 516 N N . SER A 1 72 ? 8.864 -6.023 -3.016 1.00 97.06 72 SER A N 1
ATOM 517 C CA . SER A 1 72 ? 10.305 -6.157 -2.781 1.00 97.06 72 SER A CA 1
ATOM 518 C C . SER A 1 72 ? 11.071 -6.325 -4.095 1.00 97.06 72 SER A C 1
ATOM 520 O O . SER A 1 72 ? 12.006 -5.569 -4.365 1.00 97.06 72 SER A O 1
ATOM 522 N N . GLU A 1 73 ? 10.614 -7.232 -4.961 1.00 96.44 73 GLU A N 1
ATOM 523 C CA . GLU A 1 73 ? 11.182 -7.463 -6.292 1.00 96.44 73 GLU A CA 1
ATOM 524 C C . GLU A 1 73 ? 11.178 -6.189 -7.144 1.00 96.44 73 GLU A C 1
ATOM 526 O O . GLU A 1 73 ? 12.213 -5.805 -7.691 1.00 96.44 73 GLU A O 1
ATOM 531 N N . TYR A 1 74 ? 10.048 -5.477 -7.199 1.00 94.00 74 TYR A N 1
ATOM 532 C CA . TYR A 1 74 ? 9.952 -4.214 -7.934 1.00 94.00 74 TYR A CA 1
ATOM 533 C C . TYR A 1 74 ? 10.928 -3.159 -7.414 1.00 94.00 74 TYR A C 1
ATOM 535 O O . TYR A 1 74 ? 11.537 -2.434 -8.201 1.00 94.00 74 TYR A O 1
ATOM 543 N N . ARG A 1 75 ? 11.083 -3.046 -6.091 1.00 91.75 75 ARG A N 1
ATOM 544 C CA . ARG A 1 75 ? 12.001 -2.074 -5.481 1.00 91.75 75 ARG A CA 1
ATOM 545 C C . ARG A 1 75 ? 13.469 -2.465 -5.638 1.00 91.75 75 ARG A C 1
ATOM 547 O O . ARG A 1 75 ? 14.321 -1.581 -5.583 1.00 91.75 75 ARG A O 1
ATOM 554 N N . ALA A 1 76 ? 13.760 -3.745 -5.858 1.00 92.69 76 ALA A N 1
ATOM 555 C CA . ALA A 1 76 ? 15.098 -4.243 -6.153 1.00 92.69 76 ALA A CA 1
ATOM 556 C C . ALA A 1 76 ? 15.524 -4.013 -7.616 1.00 92.69 76 ALA A C 1
ATOM 558 O O . ALA A 1 76 ? 16.705 -4.170 -7.941 1.00 92.69 76 ALA A O 1
ATOM 559 N N . LEU A 1 77 ? 14.599 -3.624 -8.505 1.00 90.31 77 LEU A N 1
ATOM 560 C CA . LEU A 1 77 ? 14.926 -3.333 -9.899 1.00 90.31 77 LEU A CA 1
ATOM 561 C C . LEU A 1 77 ? 15.936 -2.185 -9.995 1.00 90.31 77 LEU A C 1
ATOM 563 O O . LEU A 1 77 ? 15.700 -1.062 -9.545 1.00 90.31 77 LEU A O 1
ATOM 567 N N . ARG A 1 78 ? 17.060 -2.455 -10.661 1.00 84.62 78 ARG A N 1
ATOM 568 C CA . ARG A 1 78 ? 18.018 -1.424 -11.060 1.00 84.62 78 ARG A CA 1
ATOM 569 C C . ARG A 1 78 ? 17.623 -0.838 -12.409 1.00 84.62 78 ARG A C 1
ATOM 571 O O . ARG A 1 78 ? 17.173 -1.546 -13.308 1.00 84.62 78 ARG A O 1
ATOM 578 N N . ARG A 1 79 ? 17.827 0.472 -12.566 1.00 78.56 79 ARG A N 1
ATOM 579 C CA . ARG A 1 79 ? 17.688 1.140 -13.866 1.00 78.56 79 ARG A CA 1
ATOM 580 C C . ARG A 1 79 ? 18.744 0.568 -14.811 1.00 78.56 79 ARG A C 1
ATOM 582 O O . ARG A 1 79 ? 19.936 0.714 -14.553 1.00 78.56 79 ARG A O 1
ATOM 589 N N . GLY A 1 80 ? 18.313 -0.086 -15.886 1.00 81.94 80 GLY A N 1
ATOM 590 C CA . GLY A 1 80 ? 19.230 -0.546 -16.927 1.00 81.94 80 GLY A CA 1
ATOM 591 C C . GLY A 1 80 ? 19.971 0.635 -17.563 1.00 81.94 80 GLY A C 1
ATOM 592 O O . GLY A 1 80 ? 19.377 1.690 -17.780 1.00 81.94 80 GLY A O 1
ATOM 593 N N . GLY A 1 81 ? 21.262 0.460 -17.851 1.00 72.81 81 GLY A N 1
ATOM 594 C CA . GLY A 1 81 ? 22.078 1.462 -18.549 1.00 72.81 81 GLY A CA 1
ATOM 595 C C . GLY A 1 81 ? 22.759 2.516 -17.666 1.00 72.81 81 GLY A C 1
ATOM 596 O O . GLY A 1 81 ? 23.370 3.430 -18.211 1.00 72.81 81 GLY A O 1
ATOM 597 N N . VAL A 1 82 ? 22.695 2.400 -16.335 1.00 74.81 82 VAL A N 1
ATOM 598 C CA . VAL A 1 82 ? 23.522 3.205 -15.417 1.00 74.81 82 VAL A CA 1
ATOM 599 C C . VAL A 1 82 ? 24.794 2.404 -15.087 1.00 74.81 82 VAL A C 1
ATOM 601 O O . VAL A 1 82 ? 24.651 1.301 -14.555 1.00 74.81 82 VAL A O 1
ATOM 604 N N . PRO A 1 83 ? 26.005 2.891 -15.432 1.00 67.94 83 PRO A N 1
ATOM 605 C CA . PRO A 1 83 ? 27.262 2.248 -15.035 1.00 67.94 83 PRO A CA 1
ATOM 606 C C . PRO A 1 83 ? 27.416 2.231 -13.505 1.00 67.94 83 PRO A C 1
ATOM 608 O O . PRO A 1 83 ? 26.805 3.063 -12.833 1.00 67.94 83 PRO A O 1
ATOM 611 N N . GLU A 1 84 ? 28.200 1.281 -12.982 1.00 70.25 84 GLU A N 1
ATOM 612 C CA . GLU A 1 84 ? 28.459 1.127 -11.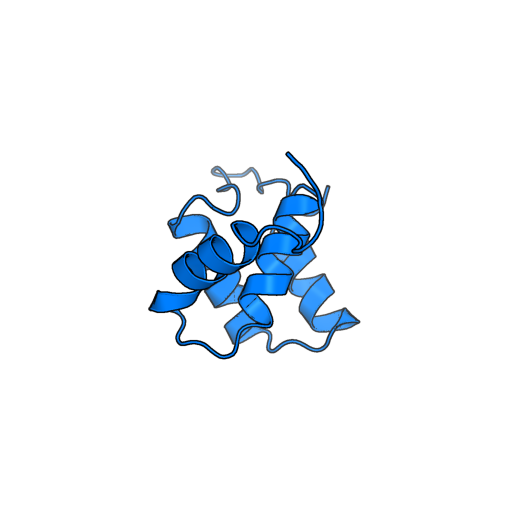536 1.00 70.25 84 GLU A CA 1
ATOM 613 C C . GLU A 1 84 ? 29.103 2.357 -10.883 1.00 70.25 84 GLU A C 1
ATOM 615 O O . GLU A 1 84 ? 29.980 2.988 -11.520 1.00 70.25 84 GLU A O 1
#